Protein AF-A0AAD6VJV8-F1 (afdb_monomer_lite)

Radius of gyration: 26.09 Å; chains: 1; bounding box: 83×58×46 Å

Sequence (119 aa):
MGDRVRSASPRRTPLPVQNAPFFWQGASPSDGVAACAICLGRHRHNVKDCQSETLWNGSTPARTKRNQEGRLVNSRNDVICLGWQRPSGCTRNHSSRHECSGCGSPNHGAQKCYLAQKV

Structure (mmCIF, N/CA/C/O backbone):
data_AF-A0AAD6VJV8-F1
#
_entry.id   AF-A0AAD6VJV8-F1
#
loop_
_atom_site.group_PDB
_atom_site.id
_atom_site.type_symbol
_atom_site.label_atom_id
_atom_site.label_alt_id
_atom_site.label_comp_id
_atom_site.label_asym_id
_atom_site.label_entity_id
_atom_site.label_seq_id
_atom_site.pdbx_PDB_ins_code
_atom_site.Cartn_x
_atom_site.Cartn_y
_atom_site.Cartn_z
_atom_site.occupancy
_atom_site.B_iso_or_equiv
_atom_site.auth_seq_id
_atom_site.auth_comp_id
_atom_site.auth_asym_id
_atom_site.auth_atom_id
_atom_site.pdbx_PDB_model_num
ATOM 1 N N . MET A 1 1 ? -70.451 -45.048 -28.858 1.00 47.22 1 MET A N 1
ATOM 2 C CA . MET A 1 1 ? -69.358 -45.050 -29.851 1.00 47.22 1 MET A CA 1
ATOM 3 C C . MET A 1 1 ? -68.934 -43.611 -30.120 1.00 47.22 1 MET A C 1
ATOM 5 O O . MET A 1 1 ? -69.782 -42.838 -30.544 1.00 47.22 1 MET A O 1
ATOM 9 N N . GLY A 1 2 ? -67.661 -43.268 -29.894 1.00 49.72 2 GLY A N 1
ATOM 10 C CA . GLY A 1 2 ? -67.002 -42.139 -30.565 1.00 49.72 2 GLY A CA 1
ATOM 11 C C . GLY A 1 2 ? -66.731 -40.881 -29.735 1.00 49.72 2 GLY A C 1
ATOM 12 O O . GLY A 1 2 ? -67.372 -39.855 -29.949 1.00 49.72 2 GLY A O 1
ATOM 13 N N . ASP A 1 3 ? -65.728 -40.940 -28.861 1.00 40.41 3 ASP A N 1
ATOM 14 C CA . ASP A 1 3 ? -65.037 -39.787 -28.279 1.00 40.41 3 ASP A CA 1
ATOM 15 C C . ASP A 1 3 ? -64.496 -38.834 -29.367 1.00 40.41 3 ASP A C 1
ATOM 17 O O . ASP A 1 3 ? -63.758 -39.243 -30.264 1.00 40.41 3 ASP A O 1
ATOM 21 N N . ARG A 1 4 ? -64.823 -37.536 -29.283 1.00 50.22 4 ARG A N 1
ATOM 22 C CA . ARG A 1 4 ? -64.188 -36.467 -30.077 1.00 50.22 4 ARG A CA 1
ATOM 23 C C . ARG A 1 4 ? -63.288 -35.628 -29.173 1.00 50.22 4 ARG A C 1
ATOM 25 O O . ARG A 1 4 ? -63.716 -34.645 -28.571 1.00 50.22 4 ARG A O 1
ATOM 32 N N . VAL A 1 5 ? -62.025 -36.035 -29.095 1.00 53.94 5 VAL A N 1
ATOM 33 C CA . VAL A 1 5 ? -60.943 -35.299 -28.432 1.00 53.94 5 VAL A CA 1
ATOM 34 C C . VAL A 1 5 ? -60.676 -33.989 -29.186 1.00 53.94 5 VAL A C 1
ATOM 36 O O . VAL A 1 5 ? -60.379 -33.995 -30.378 1.00 53.94 5 VAL A O 1
ATOM 39 N N . ARG A 1 6 ? -60.781 -32.853 -28.483 1.00 47.19 6 ARG A N 1
ATOM 40 C CA . ARG A 1 6 ? -60.346 -31.528 -28.954 1.00 47.19 6 ARG A CA 1
ATOM 41 C C . ARG A 1 6 ? -58.830 -31.424 -28.769 1.00 47.19 6 ARG A C 1
ATOM 43 O O . ARG A 1 6 ? -58.346 -31.435 -27.641 1.00 47.19 6 ARG A O 1
ATOM 50 N N . SER A 1 7 ? -58.091 -31.315 -29.867 1.00 48.47 7 SER A N 1
ATOM 51 C CA . SER A 1 7 ? -56.650 -31.051 -29.874 1.00 48.47 7 SER A CA 1
ATOM 52 C C . SER A 1 7 ? -56.360 -29.642 -29.343 1.00 48.47 7 SER A C 1
ATOM 54 O O . SER A 1 7 ? -56.817 -28.654 -29.916 1.00 48.47 7 SER A O 1
ATOM 56 N N . ALA A 1 8 ? -55.604 -29.545 -28.249 1.00 48.38 8 ALA A N 1
ATOM 57 C CA . ALA A 1 8 ? -55.083 -28.289 -27.717 1.00 48.38 8 ALA A CA 1
ATOM 58 C C . ALA A 1 8 ? -53.618 -28.103 -28.144 1.00 48.38 8 ALA A C 1
ATOM 60 O O . ALA A 1 8 ? -52.791 -28.995 -27.967 1.00 48.38 8 ALA A O 1
ATOM 61 N N . SER A 1 9 ? -53.313 -26.935 -28.708 1.00 50.69 9 SER A N 1
ATOM 62 C CA . SER A 1 9 ? -51.977 -26.507 -29.133 1.00 50.69 9 SER A CA 1
ATOM 63 C C . SER A 1 9 ? -50.966 -26.497 -27.975 1.00 50.69 9 SER A C 1
ATOM 65 O O . SER A 1 9 ? -51.303 -26.026 -26.883 1.00 50.69 9 SER A O 1
ATOM 67 N N . PRO A 1 10 ? -49.708 -26.927 -28.183 1.00 47.66 10 PRO A N 1
ATOM 68 C CA . PRO A 1 10 ? -48.690 -26.844 -27.146 1.00 47.66 10 PRO A CA 1
ATOM 69 C C . PRO A 1 10 ? -48.255 -25.390 -26.919 1.00 47.66 10 PRO A C 1
ATOM 71 O O . PRO A 1 10 ? -47.902 -24.656 -27.847 1.00 47.66 10 PRO A O 1
ATOM 74 N N . ARG A 1 11 ? -48.282 -24.976 -25.648 1.00 45.88 11 ARG A N 1
ATOM 75 C CA . ARG A 1 11 ? -47.717 -23.711 -25.166 1.00 45.88 11 ARG A CA 1
ATOM 76 C C . ARG A 1 11 ? -46.215 -23.703 -25.444 1.00 45.88 11 ARG A C 1
ATOM 78 O O . ARG A 1 11 ? -45.508 -24.634 -25.075 1.00 45.88 11 ARG A O 1
ATOM 85 N N . ARG A 1 12 ? -45.733 -22.621 -26.054 1.00 46.62 12 ARG A N 1
ATOM 86 C CA . ARG A 1 12 ? -44.305 -22.316 -26.173 1.00 46.62 12 ARG A CA 1
ATOM 87 C C . ARG A 1 12 ? -43.761 -22.018 -24.775 1.00 46.62 12 ARG A C 1
ATOM 89 O O . ARG A 1 12 ? -44.097 -20.993 -24.190 1.00 46.62 12 ARG A O 1
ATOM 96 N N . THR A 1 13 ? -42.950 -22.917 -24.235 1.00 54.19 13 THR A N 1
ATOM 97 C CA . THR A 1 13 ? -42.073 -22.640 -23.092 1.00 54.19 13 THR A CA 1
ATOM 98 C C . THR A 1 13 ? -41.001 -21.627 -23.510 1.00 54.19 13 THR A C 1
ATOM 100 O O . THR A 1 13 ? -40.359 -21.841 -24.541 1.00 54.19 13 THR A O 1
ATOM 103 N N . PRO A 1 14 ? -40.766 -20.540 -22.753 1.00 45.69 14 PRO A N 1
ATOM 104 C CA . PRO A 1 14 ? -39.600 -19.693 -22.965 1.00 45.69 14 PRO A CA 1
ATOM 105 C C . PRO A 1 14 ? -38.343 -20.484 -22.592 1.00 45.69 14 PRO A C 1
ATOM 107 O O . PRO A 1 14 ? -38.249 -21.027 -21.491 1.00 45.69 14 PRO A O 1
ATOM 110 N N . LEU A 1 15 ? -37.390 -20.572 -23.518 1.00 53.28 15 LEU A N 1
ATOM 111 C CA . LEU A 1 15 ? -36.074 -21.144 -23.248 1.00 53.28 15 LEU A CA 1
ATOM 112 C C . LEU A 1 15 ? -35.342 -20.258 -22.226 1.00 53.28 15 LEU A C 1
ATOM 114 O O . LEU A 1 15 ? -35.405 -19.031 -22.348 1.00 53.28 15 LEU A O 1
ATOM 118 N N . PRO A 1 16 ? -34.633 -20.833 -21.239 1.00 49.06 16 PRO A N 1
ATOM 119 C CA . PRO A 1 16 ? -33.768 -20.046 -20.379 1.00 49.06 16 PRO A CA 1
ATOM 120 C C . PRO A 1 16 ? -32.661 -19.425 -21.235 1.00 49.06 16 PRO A C 1
ATOM 122 O O . PRO A 1 16 ? -31.908 -20.125 -21.915 1.00 49.06 16 PRO A O 1
ATOM 125 N N . VAL A 1 17 ? -32.600 -18.093 -21.213 1.00 52.31 17 VAL A N 1
ATOM 126 C CA . VAL A 1 17 ? -31.518 -17.301 -21.795 1.00 52.31 17 VAL A CA 1
ATOM 127 C C . VAL A 1 17 ? -30.204 -17.771 -21.175 1.00 52.31 17 VAL A C 1
ATOM 129 O O . VAL A 1 17 ? -29.968 -17.628 -19.975 1.00 52.31 17 VAL A O 1
ATOM 132 N N . GLN A 1 18 ? -29.381 -18.431 -21.985 1.00 54.59 18 GLN A N 1
ATOM 133 C CA . GLN A 1 18 ? -28.093 -18.949 -21.553 1.00 54.59 18 GLN A CA 1
ATOM 134 C C . GLN A 1 18 ? -27.163 -17.756 -21.360 1.00 54.59 18 GLN A C 1
ATOM 136 O O . GLN A 1 18 ? -26.654 -17.162 -22.309 1.00 54.59 18 GLN A O 1
ATOM 141 N N . ASN A 1 19 ? -27.042 -17.371 -20.093 1.00 53.31 19 ASN A N 1
ATOM 142 C CA . ASN A 1 19 ? -26.134 -16.359 -19.598 1.00 53.31 19 ASN A CA 1
ATOM 143 C C . ASN A 1 19 ? -24.701 -16.770 -19.974 1.00 53.31 19 ASN A C 1
ATOM 145 O O . ASN A 1 19 ? -24.312 -17.921 -19.771 1.00 53.31 19 ASN A O 1
ATOM 149 N N . ALA A 1 20 ? -23.958 -15.839 -20.572 1.00 57.78 20 ALA A N 1
ATOM 150 C CA . ALA A 1 20 ? -22.614 -16.038 -21.104 1.00 57.78 20 ALA A CA 1
ATOM 151 C C . ALA A 1 20 ? -21.667 -16.740 -20.104 1.00 57.78 20 ALA A C 1
ATOM 153 O O . ALA A 1 20 ? -21.824 -16.572 -18.891 1.00 57.78 20 ALA A O 1
ATOM 154 N N . PRO A 1 21 ? -20.657 -17.497 -20.577 1.00 43.72 21 PRO A N 1
ATOM 155 C CA . PRO A 1 21 ? -19.747 -18.207 -19.692 1.00 43.72 21 PRO A CA 1
ATOM 156 C C . PRO A 1 21 ? -18.884 -17.206 -18.916 1.00 43.72 21 PRO A C 1
ATOM 158 O O . PRO A 1 21 ? -17.931 -16.620 -19.429 1.00 43.72 21 PRO A O 1
ATOM 161 N N . PHE A 1 22 ? -19.241 -17.029 -17.646 1.00 54.16 22 PHE A N 1
ATOM 162 C CA . PHE A 1 22 ? -18.428 -16.408 -16.613 1.00 54.16 22 PHE A CA 1
ATOM 163 C C . PHE A 1 22 ? -17.137 -17.214 -16.459 1.00 54.16 22 PHE A C 1
ATOM 165 O O . PHE A 1 22 ? -17.098 -18.245 -15.788 1.00 54.16 22 PHE A O 1
ATOM 172 N N . PHE A 1 23 ? -16.065 -16.752 -17.095 1.00 56.03 23 PHE A N 1
ATOM 173 C CA . PHE A 1 23 ? -14.736 -17.328 -16.939 1.00 56.03 23 PHE A CA 1
ATOM 174 C C . PHE A 1 23 ? -14.155 -16.930 -15.572 1.00 56.03 23 PHE A C 1
ATOM 176 O O . PHE A 1 23 ? -13.360 -16.003 -15.455 1.00 56.03 23 PHE A O 1
ATOM 183 N N . TRP A 1 24 ? -14.589 -17.622 -14.518 1.00 56.62 24 TRP A N 1
ATOM 184 C CA . TRP A 1 24 ? -13.956 -17.604 -13.198 1.00 56.62 24 TRP A CA 1
ATOM 185 C C . TRP A 1 24 ? -13.713 -19.046 -12.761 1.00 56.62 24 TRP A C 1
ATOM 187 O O . TRP A 1 24 ? -14.415 -19.583 -11.910 1.00 56.62 24 TRP A O 1
ATOM 197 N N . GLN A 1 25 ? -12.727 -19.699 -13.369 1.00 50.78 25 GLN A N 1
ATOM 198 C CA . GLN A 1 25 ? -12.224 -20.984 -12.890 1.00 50.78 25 GLN A CA 1
ATOM 199 C C . GLN A 1 25 ? -10.730 -20.849 -12.619 1.00 50.78 25 GLN A C 1
ATOM 201 O O . GLN A 1 25 ? -9.948 -20.582 -13.525 1.00 50.78 25 GLN A O 1
ATOM 206 N N . GLY A 1 26 ? -10.365 -21.011 -11.344 1.00 44.62 26 GLY A N 1
ATOM 207 C CA . GLY A 1 26 ? -8.978 -21.169 -10.911 1.00 44.62 26 GLY A CA 1
ATOM 208 C C . GLY A 1 26 ? -8.499 -20.151 -9.881 1.00 44.62 26 GLY A C 1
ATOM 209 O O . GLY A 1 26 ? -7.613 -19.353 -10.163 1.00 44.62 26 GLY A O 1
ATOM 210 N N . ALA A 1 27 ? -9.026 -20.197 -8.659 1.00 51.25 27 ALA A N 1
ATOM 211 C CA . ALA A 1 27 ? -8.295 -19.657 -7.518 1.00 51.25 27 ALA A CA 1
ATOM 212 C C . ALA A 1 27 ? -8.617 -20.503 -6.285 1.00 51.25 27 ALA A C 1
ATOM 214 O O . ALA A 1 27 ? -9.624 -20.262 -5.616 1.00 51.25 27 ALA A O 1
ATOM 215 N N . SER A 1 28 ? -7.757 -21.483 -6.014 1.00 50.38 28 SER A N 1
ATOM 216 C CA . SER A 1 28 ? -7.738 -22.292 -4.794 1.00 50.38 28 SER A CA 1
ATOM 217 C C . SER A 1 28 ? -7.730 -21.419 -3.525 1.00 50.38 28 SER A C 1
ATOM 219 O O . SER A 1 28 ? -7.367 -20.234 -3.580 1.00 50.38 28 SER A O 1
ATOM 221 N N . PRO A 1 29 ? -8.154 -21.951 -2.369 1.00 54.12 29 PRO A N 1
ATOM 222 C CA . PRO A 1 29 ? -8.128 -21.209 -1.121 1.00 54.12 29 PRO A CA 1
ATOM 223 C C . PRO A 1 29 ? -6.675 -21.006 -0.652 1.00 54.12 29 PRO A C 1
ATOM 225 O O . PRO A 1 29 ? -5.895 -21.946 -0.591 1.00 54.12 29 PRO A O 1
ATOM 228 N N . SER A 1 30 ? -6.362 -19.769 -0.264 1.00 50.81 30 SER A N 1
ATOM 229 C CA . SER A 1 30 ? -5.268 -19.346 0.639 1.00 50.81 30 SER A CA 1
ATOM 230 C C . SER A 1 30 ? -3.799 -19.323 0.180 1.00 50.81 30 SER A C 1
ATOM 232 O O . SER A 1 30 ? -3.072 -18.484 0.707 1.00 50.81 30 SER A O 1
ATOM 234 N N . ASP A 1 31 ? -3.353 -20.071 -0.828 1.00 49.19 31 ASP A N 1
ATOM 235 C CA . ASP A 1 31 ? -1.945 -19.981 -1.263 1.00 49.19 31 ASP A CA 1
ATOM 236 C C . ASP A 1 31 ? -1.731 -18.869 -2.308 1.00 49.19 31 ASP A C 1
ATOM 238 O O . ASP A 1 31 ? -1.957 -19.049 -3.504 1.00 49.19 31 ASP A O 1
ATOM 242 N N . GLY A 1 32 ? -1.294 -17.685 -1.862 1.00 62.31 32 GLY A N 1
ATOM 243 C CA . GLY A 1 32 ? -0.701 -16.676 -2.758 1.00 62.31 32 GLY A CA 1
ATOM 244 C C . GLY A 1 32 ? -1.492 -15.386 -3.000 1.00 62.31 32 GLY A C 1
ATOM 245 O O . GLY A 1 32 ? -1.285 -14.725 -4.020 1.00 62.31 32 GLY A O 1
ATOM 246 N N . VAL A 1 33 ? -2.363 -14.959 -2.080 1.00 81.94 33 VAL A N 1
ATOM 247 C CA . VAL A 1 33 ? -2.974 -13.620 -2.183 1.00 81.94 33 VAL A CA 1
ATOM 248 C C . VAL A 1 33 ? -1.922 -12.549 -1.866 1.00 81.94 33 VAL A C 1
ATOM 250 O O . VAL A 1 33 ? -1.303 -12.538 -0.795 1.00 81.94 33 VAL A O 1
ATOM 253 N N . ALA A 1 34 ? -1.698 -11.644 -2.822 1.00 89.50 34 ALA A N 1
ATOM 254 C CA . ALA A 1 34 ? -0.830 -10.488 -2.636 1.00 89.50 34 ALA A CA 1
ATOM 255 C C . ALA A 1 34 ? -1.372 -9.591 -1.515 1.00 89.50 34 ALA A C 1
ATOM 257 O O . ALA A 1 34 ? -2.578 -9.361 -1.423 1.00 89.50 34 ALA A O 1
ATOM 258 N N . ALA A 1 35 ? -0.481 -9.045 -0.690 1.00 94.19 35 ALA A N 1
ATOM 259 C CA . ALA A 1 35 ? -0.864 -8.092 0.341 1.00 94.19 35 ALA A CA 1
ATOM 260 C C . ALA A 1 35 ? -1.487 -6.841 -0.297 1.00 94.19 35 ALA A C 1
ATOM 262 O O . ALA A 1 35 ? -0.938 -6.279 -1.252 1.00 94.19 35 ALA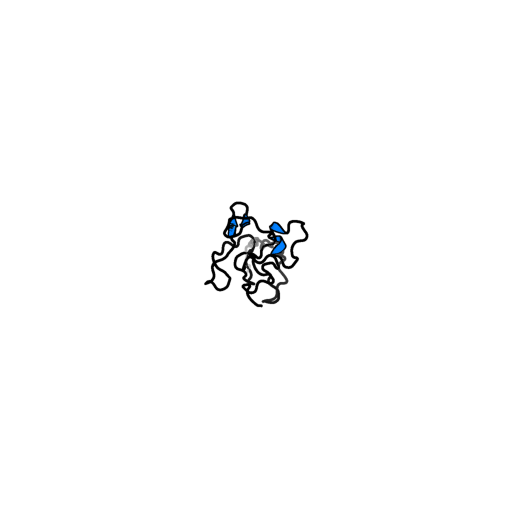 A O 1
ATOM 263 N N . CYS A 1 36 ? -2.620 -6.393 0.235 1.00 95.31 36 CYS A N 1
ATOM 264 C CA . CYS A 1 36 ? -3.202 -5.111 -0.137 1.00 95.31 36 CYS A CA 1
ATOM 265 C C . CYS A 1 36 ? -2.285 -3.964 0.293 1.00 95.31 36 CYS A C 1
ATOM 267 O O . CYS A 1 36 ? -1.714 -3.983 1.376 1.00 95.31 36 CYS A O 1
ATOM 269 N N . ALA A 1 37 ? -2.170 -2.927 -0.534 1.00 95.62 37 ALA A N 1
ATOM 270 C CA . ALA A 1 37 ? -1.330 -1.780 -0.215 1.00 95.62 37 ALA A CA 1
ATOM 271 C C . ALA A 1 37 ? -1.861 -0.926 0.954 1.00 95.62 37 ALA A C 1
ATOM 273 O O . ALA A 1 37 ? -1.098 -0.140 1.491 1.00 95.62 37 ALA A O 1
ATOM 274 N N . ILE A 1 38 ? -3.130 -1.058 1.349 1.00 96.12 38 ILE A N 1
ATOM 275 C CA . ILE A 1 38 ? -3.743 -0.215 2.389 1.00 96.12 38 ILE A CA 1
ATOM 276 C C . ILE A 1 38 ? -3.862 -0.992 3.696 1.00 96.12 38 ILE A C 1
ATOM 278 O O . ILE A 1 38 ? -3.148 -0.699 4.648 1.00 96.12 38 ILE A O 1
ATOM 282 N N . CYS A 1 39 ? -4.678 -2.051 3.722 1.00 96.12 39 CYS A N 1
ATOM 283 C CA . CYS A 1 39 ? -4.877 -2.845 4.935 1.00 96.12 39 CYS A CA 1
ATOM 284 C C . CYS A 1 39 ? -3.761 -3.875 5.193 1.00 96.12 39 CYS A C 1
ATOM 286 O O . CYS A 1 39 ? -3.774 -4.555 6.214 1.00 96.12 39 CYS A O 1
ATOM 288 N N . LEU A 1 40 ? -2.816 -4.062 4.261 1.00 95.62 40 LEU A N 1
ATOM 289 C CA . LEU A 1 40 ? -1.778 -5.107 4.309 1.00 95.62 40 LEU A CA 1
ATOM 290 C C . LEU A 1 40 ? -2.308 -6.543 4.490 1.00 95.62 40 LEU A C 1
ATOM 292 O O . LEU A 1 40 ? -1.545 -7.464 4.787 1.00 95.62 40 LEU A O 1
ATOM 296 N N . GLY A 1 41 ? -3.611 -6.745 4.294 1.00 94.44 41 GLY A N 1
ATOM 297 C CA . GLY A 1 41 ? -4.252 -8.048 4.355 1.00 94.44 41 GLY A CA 1
ATOM 298 C C . GLY A 1 41 ? -3.993 -8.867 3.102 1.00 94.44 41 GLY A C 1
ATOM 299 O O . GLY A 1 41 ? -3.925 -8.327 1.995 1.00 94.44 41 GLY A O 1
ATOM 300 N N . ARG A 1 4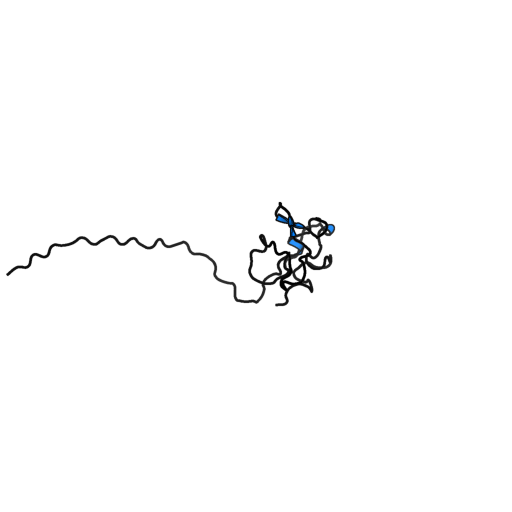2 ? -3.893 -10.180 3.287 1.00 93.06 42 ARG A N 1
ATOM 301 C CA . ARG A 1 42 ? -3.811 -11.204 2.239 1.00 93.06 42 ARG A CA 1
ATOM 302 C C . ARG A 1 42 ? -5.135 -11.961 2.153 1.00 93.06 42 ARG A C 1
ATOM 304 O O . ARG A 1 42 ? -5.188 -13.182 2.195 1.00 93.06 42 ARG A O 1
ATOM 311 N N . HIS A 1 43 ? -6.223 -11.208 2.050 1.00 90.06 43 HIS A N 1
ATOM 312 C CA . HIS A 1 43 ? -7.570 -11.735 1.854 1.00 90.06 43 HIS A CA 1
ATOM 313 C C . HIS A 1 43 ? -8.167 -11.171 0.567 1.00 90.06 43 HIS A C 1
ATOM 315 O O . HIS A 1 43 ? -7.763 -10.114 0.075 1.00 90.06 43 HIS A O 1
ATOM 321 N N . ARG A 1 44 ? -9.145 -11.881 0.012 1.00 87.12 44 ARG A N 1
ATOM 322 C CA . ARG A 1 44 ? -9.772 -11.518 -1.259 1.00 87.12 44 ARG A CA 1
ATOM 323 C C . ARG A 1 44 ? -10.651 -10.283 -1.082 1.00 87.12 44 ARG A C 1
ATOM 325 O O . ARG A 1 44 ? -11.651 -10.337 -0.379 1.00 87.12 44 ARG A O 1
ATOM 332 N N . HIS A 1 45 ? -10.277 -9.189 -1.735 1.00 89.25 45 HIS A N 1
ATOM 333 C CA . HIS A 1 45 ? -11.094 -7.984 -1.892 1.00 89.25 45 HIS A CA 1
ATOM 334 C C . HIS A 1 45 ? -10.579 -7.155 -3.079 1.00 89.25 45 HIS A C 1
ATOM 336 O O . HIS A 1 45 ? -9.479 -7.400 -3.588 1.00 89.25 45 HIS A O 1
ATOM 342 N N . ASN A 1 46 ? -11.348 -6.154 -3.520 1.00 87.38 46 ASN A N 1
ATOM 343 C CA . ASN A 1 46 ? -10.874 -5.236 -4.552 1.00 87.38 46 ASN A CA 1
ATOM 344 C C . ASN A 1 46 ? -9.845 -4.252 -3.971 1.00 87.38 46 ASN A C 1
ATOM 346 O O . ASN A 1 46 ? -10.192 -3.239 -3.370 1.00 87.38 46 ASN A O 1
ATOM 350 N N . VAL A 1 47 ? -8.557 -4.527 -4.190 1.00 87.62 47 VAL A N 1
ATOM 351 C CA . VAL A 1 47 ? -7.442 -3.676 -3.733 1.00 87.62 47 VAL A CA 1
ATOM 352 C C . VAL A 1 47 ? -7.514 -2.258 -4.318 1.00 87.62 47 VAL A C 1
ATOM 354 O O . VAL A 1 47 ? -7.013 -1.310 -3.704 1.00 87.62 47 VAL A O 1
ATOM 357 N N . LYS A 1 48 ? -8.123 -2.078 -5.500 1.00 85.44 48 LYS A N 1
ATOM 358 C CA . LYS A 1 48 ? -8.304 -0.748 -6.108 1.00 85.44 48 LYS A CA 1
ATOM 359 C C . LYS A 1 48 ? -9.298 0.119 -5.338 1.00 85.44 48 LYS A C 1
ATOM 361 O O . LYS A 1 48 ? -9.078 1.322 -5.273 1.00 85.44 48 LYS A O 1
ATOM 366 N N . ASP A 1 49 ? -10.270 -0.502 -4.680 1.00 88.31 49 ASP A N 1
ATOM 367 C CA . ASP A 1 49 ? -11.349 0.192 -3.969 1.00 88.31 49 ASP A CA 1
ATOM 368 C C . ASP A 1 49 ? -11.182 0.108 -2.446 1.00 88.31 49 ASP A C 1
ATOM 370 O O . ASP A 1 49 ? -12.032 0.570 -1.692 1.00 88.31 49 ASP A O 1
ATOM 374 N N . CYS A 1 50 ? -10.082 -0.485 -1.969 1.00 92.88 50 CYS A N 1
ATOM 375 C CA . CYS A 1 50 ? -9.808 -0.570 -0.544 1.00 92.88 50 CYS A CA 1
ATOM 376 C C . CYS A 1 50 ? -9.700 0.846 0.050 1.00 92.88 50 CYS A C 1
ATOM 378 O O . CYS A 1 50 ? -8.904 1.669 -0.405 1.00 92.88 50 CYS A O 1
ATOM 380 N N . GLN A 1 51 ? -10.525 1.107 1.061 1.00 93.75 51 GLN A N 1
ATOM 381 C CA . GLN A 1 51 ? -10.618 2.361 1.819 1.00 93.75 51 GLN A CA 1
ATOM 382 C C . GLN A 1 51 ? -10.465 2.083 3.325 1.00 93.75 51 GLN A C 1
ATOM 384 O O . GLN A 1 51 ? -10.963 2.829 4.156 1.00 93.75 51 GLN A O 1
ATOM 389 N N . SER A 1 52 ? -9.837 0.959 3.688 1.00 94.56 52 SER A N 1
ATOM 390 C CA . SER A 1 52 ? -9.729 0.551 5.087 1.00 94.56 52 SER A CA 1
ATOM 391 C C . SER A 1 52 ? -8.869 1.537 5.875 1.00 94.56 52 SER A C 1
ATOM 393 O O . SER A 1 52 ? -7.761 1.873 5.460 1.00 94.56 52 SER A O 1
ATOM 395 N N . GLU A 1 53 ? -9.382 1.978 7.017 1.00 94.75 53 GLU A N 1
ATOM 396 C CA . GLU A 1 53 ? -8.674 2.866 7.943 1.00 94.75 53 GLU A CA 1
ATOM 397 C C . GLU A 1 53 ? -7.740 2.100 8.884 1.00 94.75 53 GLU A C 1
ATOM 399 O O . GLU A 1 53 ? -6.935 2.700 9.595 1.00 94.75 53 GLU A O 1
ATOM 404 N N . THR A 1 54 ? -7.820 0.770 8.879 1.00 96.38 54 THR A N 1
ATOM 405 C CA . THR A 1 54 ? -7.025 -0.122 9.716 1.00 96.38 54 THR A CA 1
ATOM 406 C C . THR A 1 54 ? -6.333 -1.199 8.882 1.00 96.38 54 THR A C 1
ATOM 408 O O . THR A 1 54 ? -6.638 -1.445 7.713 1.00 96.38 54 THR A O 1
ATOM 411 N N . LEU A 1 55 ? -5.320 -1.828 9.467 1.00 95.75 55 LEU A N 1
ATOM 412 C CA . LEU A 1 55 ? -4.680 -3.003 8.902 1.00 95.75 55 LEU A CA 1
ATOM 413 C C . LEU A 1 55 ? -5.589 -4.229 9.054 1.00 95.75 55 LEU A C 1
ATOM 415 O O . LEU A 1 55 ? -6.624 -4.199 9.713 1.00 95.75 55 LEU A O 1
ATOM 419 N N . TRP A 1 56 ? -5.168 -5.349 8.476 1.00 94.62 56 TRP A N 1
ATOM 420 C CA . TRP A 1 56 ? -5.873 -6.633 8.512 1.00 94.62 56 TRP A CA 1
ATOM 421 C C . TRP A 1 56 ? -6.201 -7.145 9.923 1.00 94.62 56 TRP A C 1
ATOM 423 O O . TRP A 1 56 ? -7.090 -7.977 10.063 1.00 94.62 56 TRP A O 1
ATOM 433 N N . ASN A 1 57 ? -5.495 -6.666 10.951 1.00 92.75 57 ASN A N 1
ATOM 434 C CA . ASN A 1 57 ? -5.749 -7.008 12.349 1.00 92.75 57 ASN A CA 1
ATOM 435 C C . ASN A 1 57 ? -6.884 -6.187 12.988 1.00 92.75 57 ASN A C 1
ATOM 437 O O . ASN A 1 57 ? -7.227 -6.431 14.138 1.00 92.75 57 ASN A O 1
ATOM 441 N N . GLY A 1 58 ? -7.428 -5.189 12.289 1.00 92.50 58 GLY A N 1
ATOM 442 C CA . GLY A 1 58 ? -8.500 -4.323 12.779 1.00 92.50 58 GLY A CA 1
ATOM 443 C C . GLY A 1 58 ? -8.096 -3.332 13.878 1.00 92.50 58 GLY A C 1
ATOM 444 O O . GLY A 1 58 ? -8.911 -2.494 14.244 1.00 92.50 58 GLY A O 1
ATOM 445 N N . SER A 1 59 ? -6.864 -3.387 14.396 1.00 93.25 59 SER A N 1
ATOM 446 C CA . SER A 1 59 ? -6.412 -2.558 15.528 1.00 93.25 59 SER A CA 1
ATOM 447 C C . SER A 1 59 ? -5.356 -1.526 15.145 1.00 93.25 59 SER A C 1
ATOM 449 O O . SER A 1 59 ? -5.283 -0.459 15.749 1.00 93.25 59 SER A O 1
ATOM 451 N N . THR A 1 60 ? -4.504 -1.825 14.166 1.00 94.44 60 THR A N 1
ATOM 452 C CA . THR A 1 60 ? -3.444 -0.902 13.746 1.00 94.44 60 THR A CA 1
ATOM 453 C C . THR A 1 60 ? -3.985 0.046 12.677 1.00 94.44 60 THR A C 1
ATOM 455 O O . THR A 1 60 ? -4.509 -0.450 11.684 1.00 94.44 60 THR A O 1
ATOM 458 N N . PRO A 1 61 ? -3.847 1.376 12.813 1.00 95.25 61 PRO A N 1
ATOM 459 C CA . PRO A 1 61 ? -4.264 2.308 11.769 1.00 95.25 61 PRO A CA 1
ATOM 460 C C . PRO A 1 61 ? -3.500 2.090 10.458 1.00 95.25 61 PRO A C 1
ATOM 462 O O . PRO A 1 61 ? -2.290 1.845 10.457 1.00 95.25 61 PRO A O 1
ATOM 465 N N . ALA A 1 62 ? -4.194 2.214 9.331 1.00 95.81 62 ALA A N 1
ATOM 466 C CA . ALA A 1 62 ? -3.572 2.200 8.019 1.00 95.81 62 ALA A CA 1
ATOM 467 C C . ALA A 1 62 ? -2.727 3.471 7.839 1.00 95.81 62 ALA A C 1
ATOM 469 O O . ALA A 1 62 ? -3.208 4.596 7.965 1.00 95.81 62 ALA A O 1
ATOM 470 N N . ARG A 1 63 ? -1.442 3.299 7.513 1.00 95.75 63 ARG A N 1
ATOM 471 C CA . ARG A 1 63 ? -0.518 4.423 7.273 1.00 95.75 63 ARG A CA 1
ATOM 472 C C . ARG A 1 63 ? -0.832 5.173 5.974 1.00 95.75 63 ARG A C 1
ATOM 474 O O . ARG A 1 63 ? -0.459 6.337 5.825 1.00 95.75 63 ARG A O 1
ATOM 481 N N . THR A 1 64 ? -1.463 4.498 5.016 1.00 95.75 64 THR A N 1
ATOM 482 C CA . THR A 1 64 ? -1.727 5.027 3.676 1.00 95.75 64 THR A CA 1
ATOM 483 C C . THR A 1 64 ? -3.201 4.941 3.329 1.00 95.75 64 THR A C 1
ATOM 485 O O . THR A 1 64 ? -3.917 4.076 3.824 1.00 95.75 64 THR A O 1
ATOM 488 N N . LYS A 1 65 ? -3.644 5.836 2.449 1.00 95.56 65 LYS A N 1
ATOM 489 C CA . LYS A 1 65 ? -5.022 5.904 1.951 1.00 95.56 65 LYS A CA 1
ATOM 490 C C . LYS A 1 65 ? -5.036 6.219 0.460 1.00 95.56 65 LYS A C 1
ATOM 492 O O . LYS A 1 65 ? -3.991 6.509 -0.128 1.00 95.56 65 LYS A O 1
ATOM 497 N N . ARG A 1 66 ? -6.215 6.185 -0.162 1.00 94.69 66 ARG A N 1
ATOM 498 C CA . ARG A 1 66 ? -6.399 6.721 -1.517 1.00 94.69 66 ARG A CA 1
ATOM 499 C C . ARG A 1 66 ? -6.854 8.168 -1.456 1.00 94.69 66 ARG A C 1
ATOM 501 O O . ARG A 1 66 ? -7.716 8.513 -0.655 1.00 94.69 66 ARG A O 1
ATOM 508 N N . ASN A 1 67 ? -6.271 9.007 -2.303 1.00 93.19 67 ASN A N 1
ATOM 509 C CA . ASN A 1 67 ? -6.796 10.345 -2.549 1.00 93.19 67 ASN A CA 1
ATOM 510 C C . ASN A 1 67 ? -7.985 10.294 -3.534 1.00 93.19 67 ASN A C 1
ATOM 512 O O . ASN A 1 67 ? -8.343 9.227 -4.036 1.00 93.19 67 ASN A O 1
ATOM 516 N N . GLN A 1 68 ? -8.568 11.455 -3.840 1.00 91.62 68 GLN A N 1
ATOM 517 C CA . GLN A 1 68 ? -9.695 11.585 -4.778 1.00 91.62 68 GLN A CA 1
ATOM 518 C C . GLN A 1 68 ? -9.363 11.112 -6.207 1.00 91.62 68 GLN A C 1
ATOM 520 O O . GLN A 1 68 ? -10.246 10.675 -6.932 1.00 91.62 68 GLN A O 1
ATOM 525 N N . GLU A 1 69 ? -8.085 11.127 -6.596 1.00 91.31 69 GLU A N 1
ATOM 526 C CA . GLU A 1 69 ? -7.601 10.605 -7.884 1.00 91.31 69 GLU A CA 1
ATOM 527 C C . GLU A 1 69 ? -7.337 9.085 -7.858 1.00 91.31 69 GLU A C 1
ATOM 529 O O . GLU A 1 69 ? -6.777 8.523 -8.802 1.00 91.31 69 GLU A O 1
ATOM 534 N N . GLY A 1 70 ? -7.649 8.407 -6.751 1.00 91.12 70 GLY A N 1
ATOM 535 C CA . GLY A 1 70 ? -7.382 6.982 -6.565 1.00 91.12 70 GLY A CA 1
ATOM 536 C C . GLY A 1 70 ? -5.898 6.638 -6.390 1.00 91.12 70 GLY A C 1
ATOM 537 O O . GLY A 1 70 ? -5.536 5.460 -6.444 1.00 91.12 70 GLY A O 1
ATOM 538 N N . ARG A 1 71 ? -5.017 7.619 -6.170 1.00 93.62 71 ARG A N 1
ATOM 539 C CA . ARG A 1 71 ? -3.580 7.408 -5.924 1.00 93.62 71 ARG A CA 1
ATOM 540 C C . ARG A 1 71 ? -3.325 7.063 -4.465 1.00 93.62 71 ARG A C 1
ATOM 542 O O . ARG A 1 71 ? -3.987 7.584 -3.573 1.00 93.62 71 ARG A O 1
ATOM 549 N N . LEU A 1 72 ? -2.338 6.200 -4.233 1.00 95.25 72 LEU A N 1
ATOM 550 C CA . LEU A 1 72 ? -1.914 5.823 -2.890 1.00 95.25 72 LEU A CA 1
ATOM 551 C C . LEU A 1 72 ? -1.073 6.953 -2.290 1.00 95.25 72 LEU A C 1
ATOM 553 O O . LEU A 1 72 ? -0.052 7.327 -2.871 1.00 95.25 72 LEU A O 1
ATOM 557 N N . VAL A 1 73 ? -1.504 7.484 -1.150 1.00 96.12 73 VAL A N 1
ATOM 558 C CA . VAL A 1 73 ? -0.824 8.570 -0.436 1.00 96.12 73 VAL A CA 1
ATOM 559 C C . VAL A 1 73 ? -0.453 8.152 0.983 1.00 96.12 73 VAL A C 1
ATOM 561 O O . VAL A 1 73 ? -1.177 7.374 1.610 1.00 96.12 73 VAL A O 1
ATOM 564 N N . ASN A 1 74 ? 0.678 8.647 1.483 1.00 94.69 74 ASN A N 1
ATOM 565 C CA . ASN A 1 74 ? 1.109 8.448 2.871 1.00 94.69 74 ASN A CA 1
ATOM 566 C C . ASN A 1 74 ? 0.405 9.428 3.833 1.00 94.69 74 ASN A C 1
ATOM 568 O O . ASN A 1 74 ? -0.404 10.262 3.423 1.00 94.69 74 ASN A O 1
ATOM 572 N N . SER A 1 75 ? 0.730 9.345 5.125 1.00 91.56 75 SER A N 1
ATOM 573 C CA . SER A 1 75 ? 0.190 10.234 6.164 1.00 91.56 75 SER A CA 1
ATOM 574 C C . SER A 1 75 ? 0.528 11.719 5.965 1.00 91.56 75 SER A C 1
ATOM 576 O O . SER A 1 75 ? -0.154 12.574 6.522 1.00 91.56 75 SER A O 1
ATOM 578 N N . ARG A 1 76 ? 1.541 12.035 5.149 1.00 92.88 76 ARG A N 1
ATOM 579 C CA . ARG A 1 76 ? 1.928 13.398 4.748 1.00 92.88 76 ARG A CA 1
ATOM 580 C C . ARG A 1 76 ? 1.224 13.868 3.468 1.00 92.88 76 ARG A C 1
ATOM 582 O O . ARG A 1 76 ? 1.480 14.970 3.005 1.00 92.88 76 ARG A O 1
ATOM 589 N N . ASN A 1 77 ? 0.319 13.055 2.918 1.00 93.88 77 ASN A N 1
ATOM 590 C CA . ASN A 1 77 ? -0.327 13.234 1.615 1.00 93.88 77 ASN A CA 1
ATOM 591 C C . ASN A 1 77 ? 0.624 13.158 0.402 1.00 93.88 77 ASN A C 1
ATOM 593 O O . ASN A 1 77 ? 0.224 13.516 -0.707 1.00 93.88 77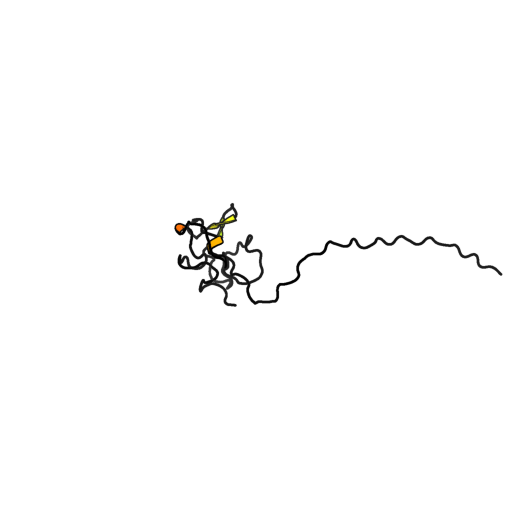 ASN A O 1
ATOM 597 N N . ASP A 1 78 ? 1.839 12.623 0.560 1.00 95.56 78 ASP A N 1
ATOM 598 C CA . ASP A 1 78 ? 2.728 12.366 -0.576 1.00 95.56 78 ASP A CA 1
ATOM 599 C C . ASP A 1 78 ? 2.283 11.118 -1.335 1.00 95.56 78 ASP A C 1
ATOM 601 O O . ASP A 1 78 ? 1.966 10.085 -0.737 1.00 95.56 78 ASP A O 1
ATOM 605 N N . VAL A 1 79 ? 2.322 11.178 -2.667 1.00 95.75 79 VAL A N 1
ATOM 606 C CA . VAL A 1 79 ? 1.999 10.033 -3.526 1.00 95.75 79 VAL A CA 1
ATOM 607 C C . VAL A 1 79 ? 3.131 9.010 -3.500 1.00 95.75 79 VAL A C 1
ATOM 609 O O . VAL A 1 79 ? 4.242 9.283 -3.962 1.00 95.75 79 VAL A O 1
ATOM 612 N N . ILE A 1 80 ? 2.811 7.792 -3.070 1.00 95.81 80 ILE A N 1
ATOM 613 C CA . ILE A 1 80 ? 3.734 6.657 -3.078 1.00 95.81 80 ILE A CA 1
ATOM 614 C C . ILE A 1 80 ? 3.435 5.714 -4.245 1.00 95.81 80 ILE A C 1
ATOM 616 O O . ILE A 1 80 ? 2.325 5.643 -4.783 1.00 95.81 80 ILE A O 1
AT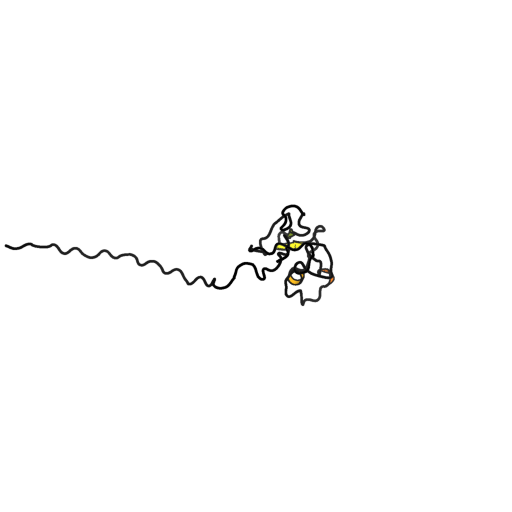OM 620 N N . CYS A 1 81 ? 4.448 4.973 -4.682 1.00 95.44 81 CYS A N 1
ATOM 621 C CA . CYS A 1 81 ? 4.323 4.117 -5.848 1.00 95.44 81 CYS A CA 1
ATOM 622 C C . CYS A 1 81 ? 3.478 2.871 -5.545 1.00 95.44 81 CYS A C 1
ATOM 624 O O . CYS A 1 81 ? 3.873 2.013 -4.756 1.00 95.44 81 CYS A O 1
ATOM 626 N N . LEU A 1 82 ? 2.355 2.711 -6.255 1.00 93.12 82 LEU A N 1
ATOM 627 C CA . LEU A 1 82 ? 1.556 1.484 -6.195 1.00 93.12 82 LEU A CA 1
ATOM 628 C C . LEU A 1 82 ? 2.310 0.277 -6.769 1.00 93.12 82 LEU A C 1
ATOM 630 O O . LEU A 1 82 ? 2.209 -0.816 -6.226 1.00 93.12 82 LEU A O 1
ATOM 634 N N . GLY A 1 83 ? 3.076 0.470 -7.849 1.00 92.94 83 GLY A N 1
ATOM 635 C CA . GLY A 1 83 ? 3.910 -0.584 -8.433 1.00 92.94 83 GLY A CA 1
ATOM 636 C C . GLY A 1 83 ? 4.887 -1.165 -7.413 1.00 92.94 83 GLY A C 1
ATOM 637 O O . GLY A 1 83 ? 5.020 -2.378 -7.324 1.00 92.94 83 GLY A O 1
ATOM 638 N N . TRP A 1 84 ? 5.467 -0.314 -6.562 1.00 95.25 84 TRP A N 1
ATOM 639 C CA . TRP A 1 84 ? 6.367 -0.735 -5.489 1.00 95.25 84 TRP A CA 1
ATOM 640 C C . TRP A 1 84 ? 5.691 -1.666 -4.474 1.00 95.25 84 TRP A C 1
ATOM 642 O O . TRP A 1 84 ? 6.334 -2.563 -3.943 1.00 95.25 84 TRP A O 1
ATOM 652 N N . GLN A 1 85 ? 4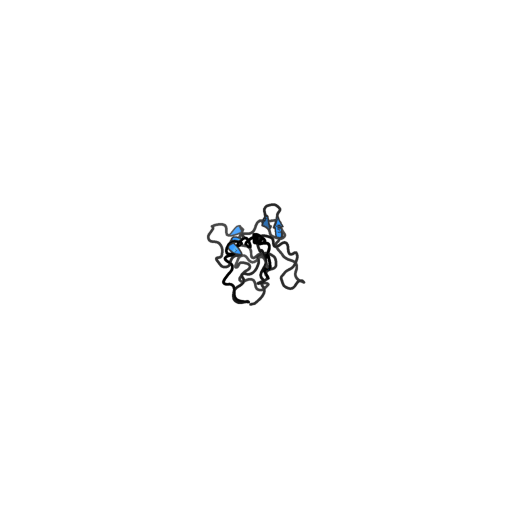.378 -1.522 -4.258 1.00 95.06 85 GLN A N 1
ATOM 653 C CA . GLN A 1 85 ? 3.612 -2.390 -3.356 1.00 95.06 85 GLN A CA 1
ATOM 654 C C . GLN A 1 85 ? 3.213 -3.733 -3.984 1.00 95.06 85 GLN A C 1
ATOM 656 O O . GLN A 1 85 ? 2.720 -4.610 -3.271 1.00 95.06 85 GLN A O 1
ATOM 661 N N . ARG A 1 86 ? 3.368 -3.910 -5.303 1.00 92.00 86 ARG A N 1
ATOM 662 C CA . ARG A 1 86 ? 2.995 -5.151 -6.002 1.00 92.00 86 ARG A CA 1
ATOM 663 C C . ARG A 1 86 ? 4.073 -6.227 -5.816 1.00 92.00 86 ARG A C 1
ATOM 665 O O . ARG A 1 86 ? 5.238 -5.890 -5.629 1.00 92.00 86 ARG A O 1
ATOM 672 N N . PRO A 1 87 ? 3.726 -7.521 -5.954 1.00 89.81 87 PRO A N 1
ATOM 673 C CA . PRO A 1 87 ? 4.705 -8.617 -5.953 1.00 89.81 87 PRO A CA 1
ATOM 674 C C . PRO A 1 87 ? 5.818 -8.465 -6.988 1.00 89.81 87 PRO A C 1
ATOM 676 O O . PRO A 1 87 ? 6.966 -8.772 -6.694 1.00 89.81 87 PRO A O 1
ATOM 679 N N . SER A 1 88 ? 5.494 -7.923 -8.164 1.00 89.56 88 SER A N 1
ATOM 680 C CA . SER A 1 88 ? 6.466 -7.634 -9.223 1.00 89.56 88 SER A CA 1
ATOM 681 C C . SER A 1 88 ? 7.438 -6.500 -8.880 1.00 89.56 88 SER A C 1
ATOM 683 O O . SER A 1 88 ? 8.395 -6.279 -9.614 1.00 89.56 88 SER A O 1
ATOM 685 N N . GLY A 1 89 ? 7.162 -5.726 -7.826 1.00 90.25 89 GLY A N 1
ATOM 686 C CA . GLY A 1 89 ? 7.832 -4.461 -7.562 1.00 90.25 89 GLY A CA 1
ATOM 687 C C . GLY A 1 89 ? 7.574 -3.417 -8.653 1.00 90.25 89 GLY A C 1
ATOM 688 O O . GLY A 1 89 ? 6.664 -3.544 -9.485 1.00 90.25 89 GLY A O 1
ATOM 689 N N . CYS A 1 90 ? 8.386 -2.358 -8.632 1.00 93.31 90 CYS A N 1
ATOM 690 C CA . CYS A 1 90 ? 8.351 -1.296 -9.628 1.00 93.31 90 CYS A CA 1
ATOM 691 C C . CYS A 1 90 ? 9.595 -1.330 -10.518 1.00 93.31 90 CYS A C 1
ATOM 693 O O . CYS A 1 90 ? 10.710 -1.384 -10.013 1.00 93.31 90 CYS A O 1
ATOM 695 N N . THR A 1 91 ? 9.395 -1.229 -11.832 1.00 90.38 91 THR A N 1
ATOM 696 C CA . THR A 1 91 ? 10.462 -1.133 -12.843 1.00 90.38 91 THR A CA 1
ATOM 697 C C . THR A 1 91 ? 10.759 0.306 -13.273 1.00 90.38 91 THR A C 1
ATOM 699 O O . THR A 1 91 ? 11.669 0.547 -14.060 1.00 90.38 91 THR A O 1
ATOM 702 N N . ARG A 1 92 ? 9.974 1.281 -12.800 1.00 89.56 92 ARG A N 1
ATOM 703 C CA . ARG A 1 92 ? 10.111 2.690 -13.183 1.00 89.56 92 ARG A CA 1
ATOM 704 C C . ARG A 1 92 ? 11.177 3.372 -12.331 1.00 89.56 92 ARG A C 1
ATOM 706 O O . ARG A 1 92 ? 11.307 3.097 -11.140 1.00 89.56 92 ARG A O 1
ATOM 713 N N . ASN A 1 93 ? 11.883 4.326 -12.931 1.00 85.31 93 ASN A N 1
ATOM 714 C CA . ASN A 1 93 ? 12.907 5.102 -12.243 1.00 85.31 93 ASN A CA 1
ATOM 715 C C . ASN A 1 93 ? 12.285 6.271 -11.454 1.00 85.31 93 ASN A C 1
ATOM 717 O O . ASN A 1 93 ? 12.152 7.378 -11.971 1.00 85.31 93 ASN A O 1
ATOM 721 N N . HIS A 1 94 ? 11.830 6.003 -10.227 1.00 89.88 94 HIS A N 1
ATOM 722 C CA . HIS A 1 94 ? 11.356 7.024 -9.278 1.00 89.88 94 HIS A CA 1
ATOM 723 C C . HIS A 1 94 ? 11.471 6.532 -7.824 1.00 89.88 94 HIS A C 1
ATOM 725 O O . HIS A 1 94 ? 10.480 6.390 -7.099 1.00 89.88 94 HIS A O 1
ATOM 731 N N . SER A 1 95 ? 12.700 6.245 -7.395 1.00 87.56 95 SER A N 1
ATOM 732 C CA . SER A 1 95 ? 13.004 5.717 -6.056 1.00 87.56 95 SER A CA 1
ATOM 733 C C . SER A 1 95 ? 12.497 6.602 -4.914 1.00 87.56 95 SER A C 1
ATOM 735 O O . SER A 1 95 ? 12.135 6.080 -3.866 1.00 87.56 95 SER A O 1
ATOM 737 N N . SER A 1 96 ? 12.353 7.913 -5.128 1.00 91.81 96 SER A N 1
ATOM 738 C CA . SER A 1 96 ? 11.774 8.840 -4.144 1.00 91.81 96 SER A CA 1
ATOM 739 C C . SER A 1 96 ? 10.328 8.513 -3.745 1.00 91.81 96 SER A C 1
ATOM 741 O O . SER A 1 96 ? 9.883 8.931 -2.683 1.00 91.81 96 SER A O 1
ATOM 743 N N . ARG A 1 97 ? 9.592 7.753 -4.570 1.00 93.31 97 ARG A N 1
ATOM 744 C CA . ARG A 1 97 ? 8.224 7.282 -4.277 1.00 93.31 97 ARG A CA 1
ATOM 745 C C . ARG A 1 97 ? 8.175 5.828 -3.807 1.00 93.31 97 ARG A C 1
ATOM 747 O O . ARG A 1 97 ? 7.083 5.286 -3.611 1.00 93.31 97 ARG A O 1
ATOM 754 N N . HIS A 1 98 ? 9.322 5.163 -3.697 1.00 95.62 98 HIS A N 1
ATOM 755 C CA . HIS A 1 98 ? 9.412 3.805 -3.174 1.00 95.62 98 HIS A CA 1
ATOM 756 C C . HIS A 1 98 ? 9.397 3.881 -1.651 1.00 95.62 98 HIS A C 1
ATOM 758 O O . HIS A 1 98 ? 10.427 3.978 -1.003 1.00 95.62 98 HIS A O 1
ATOM 764 N N . GLU A 1 99 ? 8.192 3.875 -1.095 1.00 96.00 99 GLU A N 1
ATOM 765 C CA . GLU A 1 99 ? 7.938 3.842 0.342 1.00 96.00 99 GLU A CA 1
ATOM 766 C C . GLU A 1 99 ? 6.980 2.680 0.614 1.00 96.00 99 GLU A C 1
ATOM 768 O O . GLU A 1 99 ? 5.960 2.547 -0.064 1.00 96.00 99 GLU A O 1
ATOM 773 N N . CYS A 1 100 ? 7.293 1.816 1.577 1.00 97.06 100 CYS A N 1
ATOM 774 C CA . CYS A 1 100 ? 6.401 0.753 2.022 1.00 97.06 100 CYS A CA 1
ATOM 775 C C . CYS A 1 100 ? 5.135 1.360 2.618 1.00 97.06 100 CYS A C 1
ATOM 777 O O . CYS A 1 100 ? 5.196 2.144 3.566 1.00 97.06 100 CYS A O 1
ATOM 779 N N . SER A 1 101 ? 3.978 0.940 2.121 1.00 96.12 101 SER A N 1
ATOM 780 C CA . SER A 1 101 ? 2.705 1.493 2.569 1.00 96.12 101 SER A CA 1
ATOM 781 C C . SER A 1 101 ? 2.313 1.113 4.001 1.00 96.12 101 SER A C 1
ATOM 783 O O . SER A 1 101 ? 1.442 1.755 4.578 1.00 96.12 101 SER A O 1
ATOM 785 N N . GLY A 1 102 ? 2.959 0.097 4.582 1.00 95.62 102 GLY A N 1
ATOM 786 C CA . GLY A 1 102 ? 2.739 -0.326 5.963 1.00 95.62 102 GLY A CA 1
ATOM 787 C C . GLY A 1 102 ? 3.635 0.384 6.970 1.00 95.62 102 GLY A C 1
ATOM 788 O O . GLY A 1 102 ? 3.153 1.053 7.877 1.00 95.62 102 GLY A O 1
ATOM 789 N N . CYS A 1 103 ? 4.952 0.248 6.809 1.00 95.75 103 CYS A N 1
ATOM 790 C CA . CYS A 1 103 ? 5.934 0.733 7.786 1.00 95.75 103 CYS A CA 1
ATOM 791 C C . CYS A 1 103 ? 6.700 1.992 7.351 1.00 95.75 103 CYS A C 1
ATOM 793 O O . CYS A 1 103 ? 7.461 2.538 8.143 1.00 95.75 103 CYS A O 1
ATOM 795 N N . GLY A 1 104 ? 6.543 2.455 6.107 1.00 95.06 104 GLY A N 1
ATOM 796 C CA . GLY A 1 104 ? 7.268 3.617 5.582 1.00 95.06 104 GLY A CA 1
ATOM 797 C C . GLY A 1 104 ? 8.716 3.354 5.151 1.00 95.06 104 GLY A C 1
ATOM 798 O O . GLY A 1 104 ? 9.423 4.286 4.785 1.00 95.06 104 GLY A O 1
ATOM 799 N N . SER A 1 105 ? 9.193 2.106 5.189 1.00 94.75 105 SER A N 1
ATOM 800 C CA . SER A 1 105 ? 10.558 1.771 4.759 1.00 94.75 105 SER A CA 1
ATOM 801 C C . SER A 1 105 ? 10.719 1.872 3.235 1.00 94.75 105 SER A C 1
ATOM 803 O O . SER A 1 105 ? 9.855 1.371 2.516 1.00 94.75 105 SER A O 1
ATOM 805 N N . PRO A 1 106 ? 11.831 2.414 2.710 1.00 94.19 106 PRO A N 1
ATOM 806 C CA . PRO A 1 106 ? 12.092 2.421 1.271 1.00 94.19 106 PRO A CA 1
ATOM 80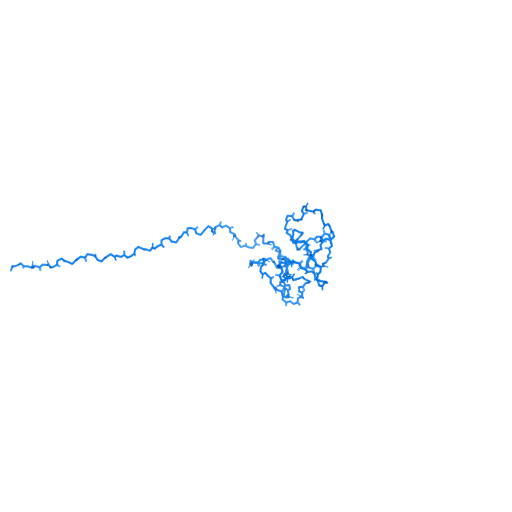7 C C . PRO A 1 106 ? 12.636 1.088 0.732 1.00 94.19 106 PRO A C 1
ATOM 809 O O . PRO A 1 106 ? 12.671 0.874 -0.476 1.00 94.19 106 PRO A O 1
ATOM 812 N N . ASN A 1 107 ? 13.043 0.167 1.611 1.00 93.56 107 ASN A N 1
ATOM 813 C CA . ASN A 1 107 ? 13.764 -1.053 1.223 1.00 93.56 107 ASN A CA 1
ATOM 814 C C . ASN A 1 107 ? 12.852 -2.157 0.670 1.00 93.56 107 ASN A C 1
ATOM 816 O O . ASN A 1 107 ? 13.323 -3.118 0.066 1.00 93.56 107 ASN A O 1
ATOM 820 N N . HIS A 1 108 ? 11.545 -2.061 0.906 1.00 94.50 108 HIS A N 1
ATOM 821 C CA . HIS A 1 108 ? 10.566 -3.046 0.462 1.00 94.50 108 HIS A CA 1
ATOM 822 C C . HIS A 1 108 ? 9.198 -2.404 0.222 1.00 94.50 108 HIS A C 1
ATOM 824 O O . HIS A 1 108 ? 8.938 -1.290 0.669 1.00 94.50 108 HIS A O 1
ATOM 830 N N . GLY A 1 109 ? 8.317 -3.113 -0.483 1.00 95.50 109 GLY A N 1
ATOM 831 C CA . GLY A 1 109 ? 6.895 -2.779 -0.580 1.00 95.50 109 GLY A CA 1
ATOM 832 C C . GLY A 1 109 ? 6.027 -3.645 0.334 1.00 95.50 109 GLY A C 1
ATOM 833 O O . GLY A 1 109 ? 6.522 -4.559 0.999 1.00 95.50 109 GLY A O 1
ATOM 834 N N . ALA A 1 110 ? 4.714 -3.414 0.303 1.00 95.69 110 ALA A N 1
ATOM 835 C CA . ALA A 1 110 ? 3.707 -4.087 1.132 1.00 95.69 110 ALA A CA 1
ATOM 836 C C . ALA A 1 110 ? 3.854 -5.619 1.209 1.00 95.69 110 ALA A C 1
ATOM 838 O O . ALA A 1 110 ? 3.630 -6.208 2.260 1.00 95.69 110 ALA A O 1
ATOM 839 N N . GLN A 1 111 ? 4.289 -6.269 0.125 1.00 94.81 111 GLN A N 1
ATOM 840 C CA . GLN A 1 111 ? 4.414 -7.732 0.057 1.00 94.81 111 GLN A CA 1
ATOM 841 C C . GLN A 1 111 ? 5.422 -8.337 1.036 1.00 94.81 111 GLN A C 1
ATOM 843 O O . GLN A 1 111 ? 5.263 -9.492 1.422 1.00 94.81 111 GLN A O 1
ATOM 848 N N . LYS A 1 112 ? 6.466 -7.588 1.402 1.00 94.31 112 LYS A N 1
ATOM 849 C CA . LYS A 1 112 ? 7.530 -8.042 2.316 1.00 94.31 112 LYS A CA 1
ATOM 850 C C . LYS A 1 112 ? 7.513 -7.269 3.637 1.00 94.31 112 LYS A C 1
ATOM 852 O O . LYS A 1 112 ? 8.480 -7.313 4.389 1.00 94.31 112 LYS A O 1
ATOM 857 N N . CYS A 1 113 ? 6.440 -6.525 3.903 1.00 96.12 113 CYS A N 1
ATOM 858 C CA . CYS A 1 113 ? 6.309 -5.774 5.140 1.00 96.12 113 CYS A CA 1
ATOM 859 C C . CYS A 1 113 ? 6.040 -6.725 6.309 1.00 96.12 113 CYS A C 1
ATOM 861 O O . CYS A 1 113 ? 5.180 -7.595 6.211 1.00 96.12 113 CYS A O 1
ATOM 863 N N . TYR A 1 114 ? 6.718 -6.525 7.439 1.00 95.00 114 TYR A N 1
ATOM 864 C CA . TYR A 1 114 ? 6.492 -7.320 8.652 1.00 95.00 114 TYR A CA 1
ATOM 865 C C . TYR A 1 114 ? 5.094 -7.107 9.266 1.00 95.00 114 TYR A C 1
ATOM 867 O O . TYR A 1 114 ? 4.626 -7.955 10.017 1.00 95.00 114 TYR A O 1
ATOM 875 N N . LEU A 1 115 ? 4.432 -5.987 8.940 1.00 95.62 115 LEU A N 1
ATOM 876 C CA . LEU A 1 115 ? 3.046 -5.699 9.326 1.00 95.62 115 LEU A CA 1
ATOM 877 C C . LEU A 1 115 ? 2.021 -6.373 8.405 1.00 95.62 115 LEU A C 1
ATOM 879 O O . LEU A 1 115 ? 0.829 -6.367 8.712 1.00 95.62 115 LEU A O 1
ATOM 883 N N . ALA A 1 116 ? 2.453 -6.924 7.267 1.00 94.88 116 ALA A N 1
ATOM 884 C CA . ALA A 1 116 ? 1.552 -7.631 6.374 1.00 94.88 116 ALA A CA 1
ATOM 885 C C . ALA A 1 116 ? 1.102 -8.956 6.978 1.00 94.88 116 ALA A C 1
ATOM 887 O O . ALA A 1 116 ? 1.843 -9.611 7.713 1.00 94.88 116 ALA A O 1
ATOM 888 N N . GLN A 1 117 ? -0.126 -9.347 6.641 1.00 94.62 117 GLN A N 1
ATOM 889 C CA . GLN A 1 117 ? -0.668 -10.632 7.053 1.00 94.62 117 GLN A CA 1
ATOM 890 C C . GLN A 1 117 ? 0.277 -11.742 6.583 1.00 94.62 117 GLN A C 1
ATOM 892 O O . GLN A 1 117 ? 0.720 -11.744 5.429 1.00 94.62 117 GLN A O 1
ATOM 897 N N . LYS A 1 118 ? 0.609 -12.664 7.488 1.00 88.75 118 LYS A N 1
ATOM 898 C CA . LYS A 1 118 ? 1.351 -13.877 7.144 1.00 88.75 118 LYS A CA 1
ATOM 899 C C . LYS A 1 118 ? 0.376 -14.875 6.521 1.00 88.75 118 LYS A C 1
ATOM 901 O O . LYS A 1 118 ? -0.753 -14.992 6.996 1.00 88.75 118 LYS A O 1
ATOM 906 N N . VAL A 1 119 ? 0.810 -15.506 5.435 1.00 72.88 119 VAL A N 1
ATOM 907 C CA . VAL A 1 119 ? 0.177 -16.704 4.864 1.00 72.88 119 VAL A CA 1
ATOM 908 C C . VAL A 1 119 ? 0.857 -17.933 5.430 1.00 72.88 119 VAL A C 1
ATOM 910 O O . VAL A 1 119 ? 2.070 -17.815 5.729 1.00 72.88 119 VAL A O 1
#

pLDDT: mean 81.59, std 19.17, range [40.41, 97.06]

Organism: NCBI:txid153505

Foldseek 3Di:
DDDDDDDDDDDDDDDPDPDDDPPDPDDDPDPDQQQQQWQLESDDDPSLPDADQHHPVNPHGFQWGADPVSFIAGPVRDGADPQQQTPNHDPDPDLVRQAARHPRDNPGHSRPDPSHDDD

Secondary structure (DSSP, 8-state):
------PPPPP-PPPP------------SSTTPPPPTTT---SSS-TTT---SB-TTSSSBPS-EE-TTS-EE-TT-PBPPHHHHSTT---SS-GGG---TTT--TT--GGG-TTSPP-